Protein AF-A0A9P7F865-F1 (afdb_monomer_lite)

Radius of gyration: 40.64 Å; chains: 1; bounding box: 66×28×158 Å

Structure (mmCIF, N/CA/C/O backbone):
data_AF-A0A9P7F865-F1
#
_entry.id   AF-A0A9P7F865-F1
#
loop_
_atom_site.group_PDB
_atom_site.id
_atom_site.type_symbol
_atom_site.label_atom_id
_atom_site.label_alt_id
_atom_site.label_comp_id
_atom_site.label_asym_id
_atom_site.label_entity_id
_atom_site.label_seq_id
_atom_site.pdbx_PDB_ins_code
_atom_site.Cartn_x
_atom_site.Cartn_y
_atom_site.Cartn_z
_atom_site.occupancy
_atom_site.B_iso_or_equiv
_atom_site.auth_seq_id
_atom_site.auth_comp_id
_atom_site.auth_asym_id
_atom_site.auth_atom_id
_atom_site.pdbx_PDB_model_num
ATOM 1 N N . MET A 1 1 ? -44.111 14.519 -71.022 1.00 46.78 1 MET A N 1
ATOM 2 C CA . MET A 1 1 ? -43.143 14.984 -70.008 1.00 46.78 1 MET A CA 1
ATOM 3 C C . MET A 1 1 ? -43.872 14.959 -68.686 1.00 46.78 1 MET A C 1
ATOM 5 O O . MET A 1 1 ? -44.651 15.864 -68.427 1.00 46.78 1 MET A O 1
ATOM 9 N N . GLU A 1 2 ? -43.717 13.873 -67.934 1.00 45.91 2 GLU A N 1
ATOM 10 C CA . GLU A 1 2 ? -44.518 13.600 -66.740 1.00 45.91 2 GLU A CA 1
ATOM 11 C C . GLU A 1 2 ? -43.577 13.385 -65.553 1.00 45.91 2 GLU A C 1
ATOM 13 O O . GLU A 1 2 ? -42.701 12.521 -65.576 1.00 45.91 2 GLU A O 1
ATOM 18 N N . LEU A 1 3 ? -43.715 14.266 -64.564 1.00 54.38 3 LEU A N 1
ATOM 19 C CA . LEU A 1 3 ? -42.991 14.285 -63.299 1.00 54.38 3 LEU A CA 1
ATOM 20 C C . LEU A 1 3 ? -43.542 13.178 -62.398 1.00 54.38 3 LEU A C 1
ATOM 22 O O . LEU A 1 3 ? -44.633 13.319 -61.854 1.00 54.38 3 LEU A O 1
ATOM 26 N N . HIS A 1 4 ? -42.776 12.107 -62.199 1.00 58.50 4 HIS A N 1
ATOM 27 C CA . HIS A 1 4 ? -43.024 11.159 -61.115 1.00 58.50 4 HIS A CA 1
ATOM 28 C C . HIS A 1 4 ? -41.973 11.336 -60.023 1.00 58.50 4 HIS A C 1
ATOM 30 O O . HIS A 1 4 ? -40.849 10.845 -60.096 1.00 58.50 4 HIS A O 1
ATOM 36 N N . SER A 1 5 ? -42.392 12.066 -58.996 1.00 51.88 5 SER A N 1
ATOM 37 C CA . SER A 1 5 ? -41.801 12.108 -57.668 1.00 51.88 5 SER A CA 1
ATOM 38 C C . SER A 1 5 ? -41.650 10.692 -57.106 1.00 51.88 5 SER A C 1
ATOM 40 O O . SER A 1 5 ? -42.649 10.003 -56.905 1.00 51.88 5 SER A O 1
ATOM 42 N N . GLN A 1 6 ? -40.429 10.277 -56.770 1.00 56.97 6 GLN A N 1
ATOM 43 C CA . GLN A 1 6 ? -40.225 9.208 -55.793 1.00 56.97 6 GLN A CA 1
ATOM 44 C C . GLN A 1 6 ? -39.410 9.738 -54.618 1.00 56.97 6 GLN A C 1
ATOM 46 O O . GLN A 1 6 ? -38.189 9.876 -54.646 1.00 56.97 6 GLN A O 1
ATOM 51 N N . LEU A 1 7 ? -40.190 10.087 -53.597 1.00 46.00 7 LEU A N 1
ATOM 52 C CA . LEU A 1 7 ? -39.816 10.303 -52.212 1.00 46.00 7 LEU A CA 1
ATOM 53 C C . LEU A 1 7 ? -39.089 9.049 -51.695 1.00 46.00 7 LEU A C 1
ATOM 55 O O . LEU A 1 7 ? -39.659 7.957 -51.704 1.00 46.00 7 LEU A O 1
ATOM 59 N N . PHE A 1 8 ? -37.858 9.195 -51.213 1.00 53.25 8 PHE A N 1
ATOM 60 C CA . PHE A 1 8 ? -37.194 8.136 -50.455 1.00 53.25 8 PHE A CA 1
ATOM 61 C C . PHE A 1 8 ? -37.829 8.020 -49.057 1.00 53.25 8 PHE A C 1
ATOM 63 O O . PHE A 1 8 ? -37.998 9.047 -48.391 1.00 53.25 8 PHE A O 1
ATOM 70 N N . PRO A 1 9 ? -38.156 6.811 -48.564 1.00 51.28 9 PRO A N 1
ATOM 71 C CA . PRO A 1 9 ? -38.628 6.640 -47.196 1.00 51.28 9 PRO A CA 1
ATOM 72 C C . PRO A 1 9 ? -37.488 6.916 -46.210 1.00 51.28 9 PRO A C 1
ATOM 74 O O . PRO A 1 9 ? -36.459 6.238 -46.234 1.00 51.28 9 PRO A O 1
ATOM 77 N N . LEU A 1 10 ? -37.678 7.891 -45.317 1.00 47.00 10 LEU A N 1
ATOM 78 C CA . LEU A 1 10 ? -36.827 8.062 -44.141 1.00 47.00 10 LEU A CA 1
ATOM 79 C C . LEU A 1 10 ? -36.983 6.828 -43.248 1.00 47.00 10 LEU A C 1
ATOM 81 O O . LEU A 1 10 ? -38.035 6.615 -42.644 1.00 47.00 10 LEU A O 1
ATOM 85 N N . GLN A 1 11 ? -35.938 6.006 -43.168 1.00 56.34 11 GLN A N 1
ATOM 86 C CA . GLN A 1 11 ? -35.884 4.919 -42.201 1.00 56.34 11 GLN A CA 1
ATOM 87 C C . GLN A 1 11 ? -35.892 5.511 -40.789 1.00 56.34 11 GLN A C 1
ATOM 89 O O . GLN A 1 11 ? -35.031 6.307 -40.412 1.00 56.34 11 GLN A O 1
ATOM 94 N N . GLN A 1 12 ? -36.918 5.143 -40.026 1.00 56.25 12 GLN A N 1
ATOM 95 C CA . GLN A 1 12 ? -37.135 5.587 -38.659 1.00 56.25 12 GLN A CA 1
ATOM 96 C C . GLN A 1 12 ? -36.029 5.034 -37.754 1.00 56.25 12 GLN A C 1
ATOM 98 O O . GLN A 1 12 ? -35.863 3.822 -37.615 1.00 56.25 12 GLN A O 1
ATOM 103 N N . LEU A 1 13 ? -35.284 5.940 -37.121 1.00 49.78 13 LEU A N 1
ATOM 104 C CA . LEU A 1 13 ? -34.291 5.611 -36.108 1.00 49.78 13 LEU A CA 1
ATOM 105 C C . LEU A 1 13 ? -35.011 4.987 -34.900 1.00 49.78 13 LEU A C 1
ATOM 107 O O . LEU A 1 13 ? -35.771 5.657 -34.198 1.00 49.78 13 LEU A O 1
ATOM 111 N N . VAL A 1 14 ? -34.791 3.695 -34.664 1.00 52.38 14 VAL A N 1
ATOM 112 C CA . VAL A 1 14 ? -35.290 2.992 -33.478 1.00 52.38 14 VAL A CA 1
ATOM 113 C C .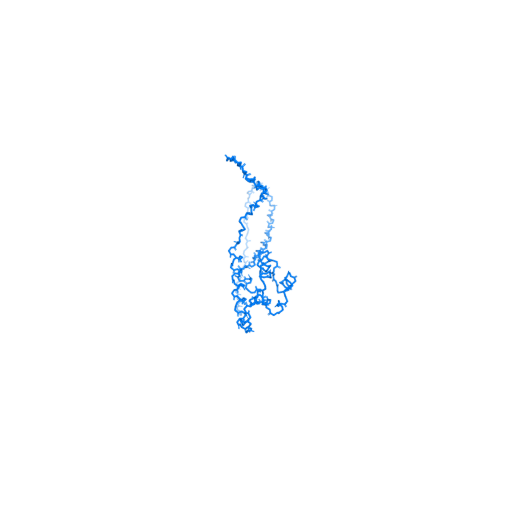 VAL A 1 14 ? -34.693 3.654 -32.233 1.00 52.38 14 VAL A C 1
ATOM 115 O O . VAL A 1 14 ? -33.484 3.630 -32.010 1.00 52.38 14 VAL A O 1
ATOM 118 N N . SER A 1 15 ? -35.555 4.261 -31.417 1.00 61.44 15 SER A N 1
ATOM 119 C CA . SER A 1 15 ? -35.184 4.862 -30.137 1.00 61.44 15 SER A CA 1
ATOM 120 C C . SER A 1 15 ? -34.820 3.761 -29.140 1.00 61.44 15 SER A C 1
ATOM 122 O O . SER A 1 15 ? -35.683 3.063 -28.605 1.00 61.44 15 SER A O 1
ATOM 124 N N . THR A 1 16 ? -33.526 3.572 -28.885 1.00 65.44 16 THR A N 1
ATOM 125 C CA . THR A 1 16 ? -33.073 2.668 -27.827 1.00 65.44 16 THR A CA 1
ATOM 126 C C . THR A 1 16 ? -33.304 3.322 -26.469 1.00 65.44 16 THR A C 1
ATOM 128 O O . THR A 1 16 ? -32.726 4.362 -26.157 1.00 65.44 16 THR A O 1
ATOM 131 N N . ARG A 1 17 ? -34.134 2.690 -25.639 1.00 58.09 17 ARG A N 1
ATOM 132 C CA . ARG A 1 17 ? -34.396 3.070 -24.246 1.00 58.09 17 ARG A CA 1
ATOM 133 C C . ARG A 1 17 ? -33.093 3.068 -23.435 1.00 58.09 17 ARG A C 1
ATOM 135 O O . ARG A 1 17 ? -32.576 2.011 -23.076 1.00 58.09 17 ARG A O 1
ATOM 142 N N . THR A 1 18 ? -32.572 4.252 -23.123 1.00 59.59 18 THR A N 1
ATOM 143 C CA . THR A 1 18 ? -31.399 4.429 -22.258 1.00 59.59 18 THR A CA 1
ATOM 144 C C . THR A 1 18 ? -31.708 3.908 -20.854 1.00 59.59 18 THR A C 1
ATOM 146 O O . THR A 1 18 ? -32.665 4.346 -20.212 1.00 59.59 18 THR A O 1
ATOM 149 N N . LYS A 1 19 ? -30.903 2.959 -20.363 1.00 70.62 19 LYS A N 1
ATOM 150 C CA . LYS A 1 19 ? -31.013 2.450 -18.989 1.00 70.62 19 LYS A CA 1
ATOM 151 C C . LYS A 1 19 ? -30.757 3.596 -17.994 1.00 70.62 19 LYS A C 1
ATOM 153 O O . LYS A 1 19 ? -29.834 4.384 -18.224 1.00 70.62 19 LYS A O 1
ATOM 158 N N . PRO A 1 20 ? -31.522 3.705 -16.893 1.00 57.34 20 PRO A N 1
ATOM 159 C CA . PRO A 1 20 ? -31.277 4.718 -15.875 1.00 57.34 20 PRO A CA 1
ATOM 160 C C . PRO A 1 20 ? -29.850 4.604 -15.334 1.00 57.34 20 PRO A C 1
ATOM 162 O O . PRO A 1 20 ? -29.433 3.546 -14.864 1.00 57.34 20 PRO A O 1
ATOM 165 N N . LYS A 1 21 ? -29.094 5.703 -15.409 1.00 65.44 21 LYS A N 1
ATOM 166 C CA . LYS A 1 21 ? -27.772 5.810 -14.787 1.00 65.44 21 LYS A CA 1
ATOM 167 C C . LYS A 1 21 ? -27.971 5.809 -13.271 1.00 65.44 21 LYS A C 1
ATOM 169 O O . LYS A 1 21 ? -28.612 6.716 -12.737 1.00 65.44 21 LYS A O 1
ATOM 174 N N . TYR A 1 22 ? -27.445 4.795 -12.585 1.00 61.09 22 TYR A N 1
ATOM 175 C CA . TYR A 1 22 ? -2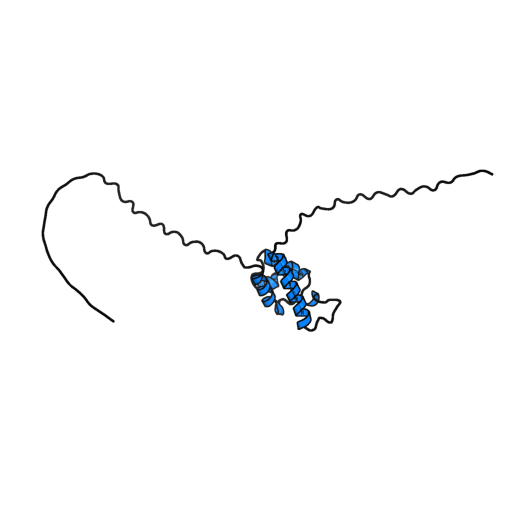7.431 4.756 -11.124 1.00 61.09 22 TYR A CA 1
ATOM 176 C C . TYR A 1 22 ? -26.737 6.014 -10.592 1.00 61.09 22 TYR A C 1
ATOM 178 O O . TYR A 1 22 ? -25.575 6.276 -10.903 1.00 61.09 22 TYR A O 1
ATOM 186 N N . LYS A 1 23 ? -27.455 6.805 -9.788 1.00 60.31 23 LYS A N 1
ATOM 187 C CA . LYS A 1 23 ? -26.871 7.928 -9.051 1.00 60.31 23 LYS A CA 1
ATOM 188 C C . LYS A 1 23 ? -26.106 7.357 -7.860 1.00 60.31 23 LYS A C 1
ATOM 190 O O . LYS A 1 23 ? -26.674 7.135 -6.794 1.00 60.31 23 LYS A O 1
ATOM 195 N N . VAL A 1 24 ? -24.825 7.069 -8.069 1.00 57.53 24 VAL A N 1
ATOM 196 C CA . VAL A 1 24 ? -23.903 6.680 -6.998 1.00 57.53 24 VAL A CA 1
ATOM 197 C C . VAL A 1 24 ? -23.759 7.882 -6.064 1.00 57.53 24 VAL A C 1
ATOM 199 O O . VAL A 1 24 ? -23.427 8.980 -6.514 1.00 57.53 24 VAL A O 1
ATOM 202 N N . LYS A 1 25 ? -24.061 7.707 -4.769 1.00 52.16 25 LYS A N 1
ATOM 203 C CA . LYS A 1 25 ? -23.754 8.730 -3.756 1.00 52.16 25 LYS A CA 1
ATOM 204 C C . LYS A 1 25 ? -22.262 9.072 -3.862 1.00 52.16 25 LYS A C 1
ATOM 206 O O . LYS A 1 25 ? -21.474 8.135 -3.981 1.00 52.16 25 LYS A O 1
ATOM 211 N N . PRO A 1 26 ? -21.858 10.355 -3.797 1.00 55.53 26 PRO A N 1
ATOM 212 C CA . PRO A 1 26 ? -20.450 10.722 -3.838 1.00 55.53 26 PRO A CA 1
ATOM 213 C C . PRO A 1 26 ? -19.705 9.939 -2.764 1.00 55.53 26 PRO A C 1
ATOM 215 O O . PRO A 1 26 ? -19.996 10.074 -1.574 1.00 55.53 26 PRO A O 1
ATOM 218 N N . TYR A 1 27 ? -18.794 9.076 -3.196 1.00 53.75 27 TYR A N 1
ATOM 219 C CA . TYR A 1 27 ? -17.922 8.345 -2.299 1.00 53.75 27 TYR A CA 1
ATOM 220 C C . TYR A 1 27 ? -17.104 9.372 -1.508 1.00 53.75 27 TYR A C 1
ATOM 222 O O . TYR A 1 27 ? -16.294 10.106 -2.074 1.00 53.75 27 TYR A O 1
ATOM 230 N N . LYS A 1 28 ? -17.376 9.492 -0.205 1.00 58.97 28 LYS A N 1
ATOM 231 C CA . LYS A 1 28 ? -16.627 10.373 0.694 1.00 58.97 28 LYS A CA 1
ATOM 232 C C . LYS A 1 28 ? -15.345 9.649 1.084 1.00 58.97 28 LYS A C 1
ATOM 234 O O . LYS A 1 28 ? -15.304 8.940 2.084 1.00 58.97 28 LYS A O 1
ATOM 239 N N . MET A 1 29 ? -14.318 9.792 0.253 1.00 65.94 29 MET A N 1
ATOM 240 C CA . MET A 1 29 ? -12.966 9.395 0.626 1.00 65.94 29 MET A CA 1
ATOM 241 C C . MET A 1 29 ? -12.535 10.285 1.795 1.00 65.94 29 MET A C 1
ATOM 243 O O . MET A 1 29 ? -12.573 11.507 1.677 1.00 65.94 29 MET A O 1
ATOM 247 N N . THR A 1 30 ? -12.236 9.691 2.950 1.00 78.81 30 THR A N 1
ATOM 248 C CA . THR A 1 30 ? -11.774 10.454 4.114 1.00 78.81 30 THR A CA 1
ATOM 249 C C . THR A 1 30 ? -10.379 11.011 3.841 1.00 78.81 30 THR A C 1
ATOM 251 O O . THR A 1 30 ? -9.590 10.373 3.142 1.00 78.81 30 THR A O 1
ATOM 254 N N . ASP A 1 31 ? -10.043 12.162 4.425 1.00 83.50 31 ASP A N 1
ATOM 255 C CA . ASP A 1 31 ? -8.740 12.817 4.217 1.00 83.50 31 ASP A CA 1
ATOM 256 C C . ASP A 1 31 ? -7.562 11.876 4.519 1.00 83.50 31 ASP A C 1
ATOM 258 O O . ASP A 1 31 ? -6.557 11.868 3.810 1.00 83.50 31 ASP A O 1
ATOM 262 N N . SER A 1 32 ? -7.726 10.995 5.510 1.00 84.38 32 SER A N 1
ATOM 263 C CA . SER A 1 32 ? -6.763 9.947 5.858 1.00 84.38 32 SER A CA 1
ATOM 264 C C . SER A 1 32 ? -6.552 8.905 4.751 1.00 84.38 32 SER A C 1
ATOM 266 O O . SER A 1 32 ? -5.418 8.491 4.517 1.00 84.38 32 SER A O 1
ATOM 268 N N . LYS A 1 33 ? -7.611 8.509 4.027 1.00 87.06 33 LYS A N 1
ATOM 269 C CA . LYS A 1 33 ? -7.513 7.590 2.881 1.00 87.06 33 LYS A CA 1
ATOM 270 C C . LYS A 1 33 ? -6.822 8.261 1.702 1.00 87.06 33 LYS A C 1
ATOM 272 O O . LYS A 1 33 ? -5.973 7.633 1.081 1.00 87.06 33 LYS A O 1
ATOM 277 N N . CYS A 1 34 ? -7.157 9.522 1.422 1.00 89.81 34 CYS A N 1
ATOM 278 C CA . CYS A 1 34 ? -6.493 10.306 0.379 1.00 89.81 34 CYS A CA 1
ATOM 279 C C . CYS A 1 34 ? -4.996 10.461 0.675 1.00 89.81 34 CYS A C 1
ATOM 281 O O . CYS A 1 34 ? -4.170 10.202 -0.196 1.00 89.81 34 CYS A O 1
ATOM 283 N N . LYS A 1 35 ? -4.645 10.814 1.919 1.00 92.12 35 LYS A N 1
ATOM 284 C CA . LYS A 1 35 ? -3.251 10.935 2.361 1.00 92.12 35 LYS A CA 1
ATOM 285 C C . LYS A 1 35 ? -2.500 9.613 2.211 1.00 92.12 35 LYS A C 1
ATOM 287 O O . LYS A 1 35 ? -1.445 9.589 1.590 1.00 92.12 35 LYS A O 1
ATOM 292 N N . LEU A 1 36 ? -3.068 8.511 2.710 1.00 93.81 36 LEU A N 1
ATOM 293 C CA . LEU A 1 36 ? -2.462 7.185 2.577 1.00 93.81 36 LEU A CA 1
ATOM 294 C C . LEU A 1 36 ? -2.254 6.804 1.107 1.00 93.81 36 LEU A C 1
ATOM 296 O O . LEU A 1 36 ? -1.187 6.328 0.737 1.00 93.81 36 LEU A O 1
ATOM 300 N N . GLN A 1 37 ? -3.254 7.041 0.258 1.00 94.50 37 GLN A N 1
ATOM 301 C CA . GLN A 1 37 ? -3.159 6.752 -1.168 1.00 94.50 37 GLN A CA 1
ATOM 302 C C . GLN A 1 37 ? -2.019 7.538 -1.831 1.00 94.50 37 GLN A C 1
ATOM 304 O O . GLN A 1 37 ? -1.239 6.958 -2.581 1.00 94.50 37 GLN A O 1
ATOM 309 N N . GLN A 1 38 ? -1.899 8.836 -1.540 1.00 94.38 38 GLN A N 1
ATOM 310 C CA . GLN A 1 38 ? -0.834 9.681 -2.082 1.00 94.38 38 GLN A CA 1
ATOM 311 C C . GLN A 1 38 ? 0.553 9.242 -1.611 1.00 94.38 38 GLN A C 1
ATOM 313 O O . GLN A 1 38 ? 1.466 9.155 -2.428 1.00 94.38 38 GLN A O 1
ATOM 318 N N . GLU A 1 39 ? 0.717 8.934 -0.324 1.00 95.62 39 GLU A N 1
ATOM 319 C CA . GLU A 1 39 ? 2.000 8.470 0.213 1.00 95.62 39 GLU A CA 1
ATOM 320 C C . GLU A 1 39 ? 2.405 7.108 -0.369 1.00 95.62 39 GLU A C 1
ATOM 322 O O . GLU A 1 39 ? 3.570 6.911 -0.706 1.00 95.62 39 GLU A O 1
ATOM 327 N N . LEU A 1 40 ? 1.451 6.198 -0.599 1.00 95.19 40 LEU A N 1
ATOM 328 C CA . LEU A 1 40 ? 1.723 4.927 -1.281 1.00 95.19 40 LEU A CA 1
ATOM 329 C C . LEU A 1 40 ? 2.120 5.116 -2.751 1.00 95.19 40 LEU A C 1
ATOM 331 O O . LEU A 1 40 ? 3.005 4.408 -3.226 1.00 95.19 40 LEU A O 1
ATOM 335 N N . ILE A 1 41 ? 1.499 6.063 -3.466 1.00 94.81 41 ILE A N 1
ATOM 336 C CA . ILE A 1 41 ? 1.883 6.402 -4.847 1.00 94.81 41 ILE A CA 1
ATOM 337 C C . ILE A 1 41 ? 3.309 6.955 -4.871 1.00 94.81 41 ILE A C 1
ATOM 339 O O . ILE A 1 41 ? 4.150 6.410 -5.575 1.00 94.81 41 ILE A O 1
ATOM 343 N N . LYS A 1 42 ? 3.617 7.959 -4.040 1.00 94.88 42 LYS A N 1
ATOM 344 C CA . LYS A 1 42 ? 4.969 8.537 -3.953 1.00 94.88 42 LYS A CA 1
ATOM 345 C C . LYS A 1 42 ? 6.021 7.493 -3.597 1.00 94.88 42 LYS A C 1
ATOM 347 O O . LYS A 1 42 ? 7.099 7.478 -4.185 1.00 94.88 42 LYS A O 1
ATOM 352 N N . TRP A 1 43 ? 5.713 6.621 -2.637 1.00 95.50 43 TRP A N 1
ATOM 353 C CA . TRP A 1 43 ? 6.608 5.539 -2.239 1.00 95.50 43 TRP A CA 1
ATOM 354 C C . TRP A 1 43 ? 6.874 4.584 -3.404 1.00 95.50 43 TRP A C 1
ATOM 356 O O . TRP A 1 43 ? 8.024 4.257 -3.683 1.00 95.50 43 TRP A O 1
ATOM 366 N N . ARG A 1 44 ? 5.824 4.180 -4.126 1.00 93.94 44 ARG A N 1
ATOM 367 C CA . ARG A 1 44 ? 5.931 3.302 -5.296 1.00 93.94 44 ARG A CA 1
ATOM 368 C C . ARG A 1 44 ? 6.755 3.945 -6.413 1.00 93.94 44 ARG A C 1
ATOM 370 O O . ARG A 1 44 ? 7.617 3.283 -6.980 1.00 93.94 44 ARG A O 1
ATOM 377 N N . ASP A 1 45 ? 6.516 5.223 -6.682 1.00 92.06 45 ASP A N 1
ATOM 378 C CA . ASP A 1 45 ? 7.216 5.982 -7.719 1.00 92.06 45 ASP A CA 1
ATOM 379 C C . ASP A 1 45 ? 8.676 6.273 -7.319 1.00 92.06 45 ASP A C 1
ATOM 381 O O . ASP A 1 45 ? 9.541 6.405 -8.171 1.00 92.06 45 ASP A O 1
ATOM 385 N N . SER A 1 46 ? 8.997 6.303 -6.024 1.00 91.94 46 SER A N 1
ATOM 386 C CA . SER A 1 46 ? 10.394 6.348 -5.569 1.00 91.94 46 SER A CA 1
ATOM 387 C C . SER A 1 46 ? 11.081 4.989 -5.733 1.00 91.94 46 SER A C 1
ATOM 389 O O . SER A 1 46 ? 12.250 4.919 -6.104 1.00 91.94 46 SER A O 1
ATOM 391 N N . LYS A 1 47 ? 10.354 3.890 -5.488 1.00 92.12 47 LYS A N 1
ATOM 392 C CA . LYS A 1 47 ? 10.902 2.531 -5.582 1.00 92.12 47 LYS A CA 1
ATOM 393 C C . LYS A 1 47 ? 11.190 2.069 -6.997 1.00 92.12 47 LYS A C 1
ATOM 395 O O . LYS A 1 47 ? 12.082 1.249 -7.165 1.00 92.12 47 LYS A O 1
ATOM 400 N N . ILE A 1 48 ? 10.485 2.586 -7.999 1.00 90.94 48 ILE A N 1
ATOM 401 C CA . ILE A 1 48 ? 10.813 2.246 -9.383 1.00 90.94 48 ILE A CA 1
ATOM 402 C C . ILE A 1 48 ? 12.179 2.806 -9.803 1.00 90.94 48 ILE A C 1
ATOM 404 O O . ILE A 1 48 ? 12.934 2.108 -10.466 1.00 90.94 48 ILE A O 1
ATOM 408 N N . ILE A 1 49 ? 12.521 4.008 -9.329 1.00 89.69 49 ILE A N 1
ATOM 409 C CA . ILE A 1 49 ? 13.822 4.646 -9.569 1.00 89.69 49 ILE A CA 1
ATOM 410 C C . ILE A 1 49 ? 14.921 3.916 -8.784 1.00 89.69 49 ILE A C 1
ATOM 412 O O . ILE A 1 49 ? 15.991 3.643 -9.310 1.00 89.69 49 ILE A O 1
ATOM 416 N N . GLU A 1 50 ? 14.661 3.575 -7.518 1.00 89.38 50 GLU A N 1
ATOM 417 C CA . GLU A 1 50 ? 15.646 2.896 -6.659 1.00 89.38 50 GLU A CA 1
ATOM 418 C C . GLU A 1 50 ? 16.024 1.493 -7.160 1.00 89.38 50 GLU A C 1
ATOM 420 O O . GLU A 1 50 ? 17.149 1.048 -6.949 1.00 89.38 50 GLU A O 1
ATOM 425 N N . GLU A 1 51 ? 15.092 0.790 -7.804 1.00 87.12 51 GLU A N 1
ATOM 426 C CA . GLU A 1 51 ? 15.304 -0.567 -8.320 1.00 87.12 51 GLU A CA 1
ATOM 427 C C . GLU A 1 51 ? 15.741 -0.581 -9.799 1.00 87.12 51 GLU A C 1
ATOM 429 O O . GLU A 1 51 ? 15.812 -1.664 -10.377 1.00 87.12 51 GLU A O 1
ATOM 434 N N . ASP A 1 52 ? 16.032 0.584 -10.401 1.00 86.00 52 ASP A N 1
ATOM 435 C CA . ASP A 1 52 ? 16.427 0.737 -11.818 1.00 86.00 52 ASP A CA 1
ATOM 436 C C . ASP A 1 52 ? 15.390 0.135 -12.793 1.00 86.00 52 ASP A C 1
ATOM 438 O O . ASP A 1 52 ? 15.702 -0.505 -13.796 1.00 86.00 52 ASP A O 1
ATOM 442 N N . LEU A 1 53 ? 14.109 0.280 -12.437 1.00 83.81 53 LEU A N 1
ATOM 443 C CA . LEU A 1 53 ? 12.953 -0.225 -13.185 1.00 83.81 53 LEU A CA 1
ATOM 444 C C . LEU A 1 53 ? 12.218 0.894 -13.943 1.00 83.81 53 LEU A C 1
ATOM 446 O O . LEU A 1 53 ? 11.146 0.665 -14.503 1.00 83.81 53 LEU A O 1
ATOM 450 N N . ASP A 1 54 ? 12.752 2.113 -13.933 1.00 82.50 54 ASP A N 1
ATOM 451 C CA . ASP A 1 54 ? 12.162 3.297 -14.562 1.00 82.50 54 ASP A CA 1
ATOM 452 C C . ASP A 1 54 ? 12.277 3.288 -16.094 1.00 82.50 54 ASP A C 1
ATOM 454 O O . ASP A 1 54 ? 11.536 4.004 -16.760 1.00 82.50 54 ASP A O 1
ATOM 458 N N . ALA A 1 55 ? 13.134 2.431 -16.656 1.00 78.25 55 ALA A N 1
ATOM 459 C CA . ALA A 1 55 ? 13.267 2.235 -18.099 1.00 78.25 55 ALA A CA 1
ATOM 460 C C . ALA A 1 55 ? 12.061 1.525 -18.757 1.00 78.25 55 ALA A C 1
ATOM 462 O O . ALA A 1 55 ? 11.934 1.547 -19.983 1.00 78.25 55 ALA A O 1
ATOM 463 N N . ASP A 1 56 ? 11.188 0.872 -17.978 1.00 77.06 56 ASP A N 1
ATOM 464 C CA . ASP A 1 56 ? 9.983 0.207 -18.490 1.00 77.06 56 ASP A CA 1
ATOM 465 C C . ASP A 1 56 ? 8.766 1.145 -18.441 1.00 77.06 56 ASP A C 1
ATOM 467 O O . ASP A 1 56 ? 7.973 1.140 -17.494 1.00 77.06 56 ASP A O 1
ATOM 471 N N . ASP A 1 57 ? 8.589 1.922 -19.512 1.00 78.06 57 ASP A N 1
ATOM 472 C CA . ASP A 1 57 ? 7.443 2.824 -19.698 1.00 78.06 57 ASP A CA 1
ATOM 473 C C . ASP A 1 57 ? 6.087 2.091 -19.776 1.00 78.06 57 ASP A C 1
ATOM 475 O O . ASP A 1 57 ? 5.032 2.709 -19.599 1.00 78.06 57 ASP A O 1
ATOM 479 N N . PHE A 1 58 ? 6.078 0.785 -20.076 1.00 77.38 58 PHE A N 1
ATOM 480 C CA . PHE A 1 58 ? 4.845 0.044 -20.344 1.00 77.38 58 PHE A CA 1
ATOM 481 C C . PHE A 1 58 ? 4.208 -0.499 -19.064 1.00 77.38 58 PHE A C 1
ATOM 483 O O . PHE A 1 58 ? 3.002 -0.340 -18.853 1.00 77.38 58 PHE A O 1
ATOM 490 N N . PHE A 1 59 ? 4.999 -1.140 -18.201 1.00 78.06 59 PHE A N 1
ATOM 491 C CA . PHE A 1 59 ? 4.503 -1.652 -16.920 1.00 78.06 59 PHE A CA 1
ATOM 492 C C . PHE A 1 59 ? 4.703 -0.650 -15.782 1.00 78.06 59 PHE A C 1
ATOM 494 O O . PHE A 1 59 ? 3.821 -0.512 -14.920 1.00 78.06 59 PHE A O 1
ATOM 501 N N . GLY A 1 60 ? 5.825 0.072 -15.797 1.00 85.56 60 GLY A N 1
ATOM 502 C CA . GLY A 1 60 ? 6.118 1.169 -14.890 1.00 85.56 60 GLY A CA 1
ATOM 503 C C . GLY A 1 60 ? 5.835 0.838 -13.416 1.00 85.56 60 GLY A C 1
ATOM 504 O O . GLY A 1 60 ? 6.075 -0.284 -12.952 1.00 85.56 60 GLY A O 1
ATOM 505 N N . PRO A 1 61 ? 5.270 1.785 -12.636 1.00 85.50 61 PRO A N 1
ATOM 506 C CA . PRO A 1 61 ? 5.044 1.618 -11.195 1.00 85.50 61 PRO A CA 1
ATOM 507 C C . PRO A 1 61 ? 4.191 0.397 -10.819 1.00 85.50 61 PRO A C 1
ATOM 509 O O . PRO A 1 61 ? 4.241 -0.082 -9.680 1.00 85.50 61 PRO A O 1
ATOM 512 N N . GLN A 1 62 ? 3.407 -0.140 -11.763 1.00 88.75 62 GLN A N 1
ATOM 513 C CA . GLN A 1 62 ? 2.583 -1.322 -11.521 1.00 88.75 62 GLN A CA 1
ATOM 514 C C . GLN A 1 62 ? 3.410 -2.590 -11.281 1.00 88.75 62 GLN A C 1
ATOM 516 O O . GLN A 1 62 ? 2.881 -3.514 -10.660 1.00 88.75 62 GLN A O 1
ATOM 521 N N . MET A 1 63 ? 4.684 -2.615 -11.700 1.00 86.62 63 MET A N 1
ATOM 522 C CA . MET A 1 63 ? 5.613 -3.711 -11.407 1.00 86.62 63 MET A CA 1
ATOM 523 C C . MET A 1 63 ? 5.863 -3.869 -9.908 1.00 86.62 63 MET A C 1
ATOM 525 O O . MET A 1 63 ? 5.868 -4.986 -9.404 1.00 86.62 63 MET A O 1
ATOM 529 N N . ILE A 1 64 ? 6.013 -2.762 -9.176 1.00 90.62 64 ILE A N 1
ATOM 530 C CA . ILE A 1 64 ? 6.210 -2.793 -7.722 1.00 90.62 64 ILE A CA 1
ATOM 531 C C . ILE A 1 64 ? 4.874 -3.041 -7.016 1.00 90.62 64 ILE A C 1
ATOM 533 O O . ILE A 1 64 ? 4.729 -3.958 -6.202 1.00 90.62 64 ILE A O 1
ATOM 537 N N . MET A 1 65 ? 3.869 -2.215 -7.318 1.00 92.56 65 MET A N 1
ATOM 538 C CA . MET A 1 65 ? 2.557 -2.287 -6.680 1.00 92.56 65 MET A CA 1
ATOM 539 C C . MET A 1 65 ? 1.458 -1.836 -7.643 1.00 92.56 65 MET A C 1
ATOM 541 O O . MET A 1 65 ? 1.278 -0.646 -7.918 1.00 92.56 65 MET A O 1
ATOM 545 N N . SER A 1 66 ? 0.663 -2.797 -8.116 1.00 92.62 66 SER A N 1
ATOM 546 C CA . SER A 1 66 ? -0.495 -2.501 -8.960 1.00 92.62 66 SER A CA 1
ATOM 547 C C . SER A 1 66 ? -1.528 -1.632 -8.235 1.00 92.62 66 SER A C 1
ATOM 549 O O . SER A 1 66 ? -1.705 -1.709 -7.015 1.00 92.62 66 SER A O 1
ATOM 551 N N . ASN A 1 67 ? -2.294 -0.857 -9.005 1.00 92.00 67 ASN A N 1
ATOM 552 C CA . ASN A 1 67 ? -3.363 -0.009 -8.466 1.00 92.00 67 ASN A CA 1
ATOM 553 C C . ASN A 1 67 ? -4.416 -0.816 -7.684 1.00 92.00 67 ASN A C 1
ATOM 555 O O . ASN A 1 67 ? -4.994 -0.314 -6.724 1.00 92.00 67 ASN A O 1
ATOM 559 N N . LYS A 1 68 ? -4.644 -2.082 -8.063 1.00 92.12 68 LYS A N 1
ATOM 560 C CA . LYS A 1 68 ? -5.558 -2.986 -7.352 1.00 92.12 68 LYS A CA 1
ATOM 561 C C . LYS A 1 68 ? -5.072 -3.269 -5.929 1.00 92.12 68 LYS A C 1
ATOM 563 O O . LYS A 1 68 ? -5.862 -3.178 -4.993 1.00 92.12 68 LYS A O 1
ATOM 568 N N . ILE A 1 69 ? -3.787 -3.593 -5.769 1.00 94.06 69 ILE A N 1
ATOM 569 C CA . ILE A 1 69 ? -3.189 -3.843 -4.451 1.00 94.06 69 ILE A CA 1
ATOM 570 C C . ILE A 1 69 ? -3.166 -2.557 -3.630 1.00 94.06 69 ILE A C 1
ATOM 572 O O . ILE A 1 69 ? -3.583 -2.576 -2.476 1.00 94.06 69 ILE A O 1
ATOM 576 N N . LEU A 1 70 ? -2.774 -1.436 -4.238 1.00 94.56 70 LEU A N 1
ATOM 577 C CA . LEU A 1 70 ? -2.751 -0.131 -3.579 1.00 94.56 70 LEU A CA 1
ATOM 578 C C . LEU A 1 70 ? -4.128 0.237 -3.008 1.00 94.56 70 LEU A C 1
ATOM 580 O O . LEU A 1 70 ? -4.247 0.535 -1.821 1.00 94.56 70 LEU A O 1
ATOM 584 N N . ASN A 1 71 ? -5.183 0.141 -3.821 1.00 92.56 71 ASN A N 1
ATOM 585 C CA . ASN A 1 71 ? -6.548 0.418 -3.370 1.00 92.56 71 ASN A CA 1
ATOM 586 C C . ASN A 1 71 ? -6.995 -0.560 -2.274 1.00 92.56 71 ASN A C 1
ATOM 588 O O . ASN A 1 71 ? -7.581 -0.135 -1.282 1.00 92.56 71 ASN A O 1
ATOM 592 N N . SER A 1 72 ? -6.653 -1.848 -2.399 1.00 93.62 72 SER A N 1
ATOM 593 C CA . SER A 1 72 ? -6.947 -2.842 -1.362 1.00 93.62 72 SER A CA 1
ATOM 594 C C . SER A 1 72 ? -6.268 -2.506 -0.033 1.00 93.62 72 SER A C 1
ATOM 596 O O . SER A 1 72 ? -6.886 -2.664 1.015 1.00 93.62 72 SER A O 1
ATOM 598 N N . ILE A 1 73 ? -5.020 -2.031 -0.053 1.00 93.69 73 ILE A N 1
ATOM 599 C CA . ILE A 1 73 ? -4.301 -1.603 1.152 1.00 93.69 73 ILE A CA 1
ATOM 600 C C . ILE A 1 73 ? -4.997 -0.395 1.780 1.00 93.69 73 ILE A C 1
ATOM 602 O O . ILE A 1 73 ? -5.246 -0.404 2.983 1.00 93.69 73 ILE A O 1
ATOM 606 N N . VAL A 1 74 ? -5.359 0.612 0.979 1.00 92.50 74 VAL A N 1
ATOM 607 C CA . VAL A 1 74 ? -6.070 1.811 1.455 1.00 92.50 74 VAL A CA 1
ATOM 608 C C . VAL A 1 74 ? -7.410 1.447 2.101 1.00 92.50 74 VAL A C 1
ATOM 610 O O . VAL A 1 74 ? -7.755 1.980 3.158 1.00 92.50 74 VAL A O 1
ATOM 613 N N . ASP A 1 75 ? -8.161 0.525 1.499 1.00 90.88 75 ASP A N 1
ATOM 614 C CA . ASP A 1 75 ? -9.442 0.068 2.036 1.00 90.88 75 ASP A CA 1
ATOM 615 C C . ASP A 1 75 ? -9.271 -0.745 3.323 1.00 90.88 75 ASP A C 1
ATOM 617 O O . ASP A 1 75 ? -9.932 -0.465 4.322 1.00 90.88 75 ASP A O 1
ATOM 621 N N . LEU A 1 76 ? -8.349 -1.707 3.350 1.00 91.88 76 LEU A N 1
ATOM 622 C CA . LEU A 1 76 ? -8.088 -2.525 4.536 1.00 91.88 76 LEU A CA 1
ATOM 623 C C . LEU A 1 76 ? -7.533 -1.697 5.705 1.00 91.88 76 LEU A C 1
ATOM 625 O O . LEU A 1 76 ? -7.917 -1.924 6.855 1.00 91.88 76 LEU A O 1
ATOM 629 N N . ALA A 1 77 ? -6.663 -0.726 5.425 1.00 90.81 77 ALA A N 1
ATOM 630 C CA . ALA A 1 77 ? -6.119 0.189 6.421 1.00 90.81 77 ALA A CA 1
ATOM 631 C C . ALA A 1 77 ? -7.210 1.095 7.008 1.00 90.81 77 ALA A C 1
ATOM 633 O O . ALA A 1 77 ? -7.259 1.284 8.220 1.00 90.81 77 ALA A O 1
ATOM 634 N N . HIS A 1 78 ? -8.146 1.574 6.180 1.00 88.44 78 HIS A N 1
ATOM 635 C CA . HIS A 1 78 ? -9.294 2.354 6.647 1.00 88.44 78 HIS A CA 1
ATOM 636 C C . HIS A 1 78 ? -10.175 1.594 7.648 1.00 88.44 78 HIS A C 1
ATOM 638 O O . HIS A 1 78 ? -10.714 2.196 8.570 1.00 88.44 78 HIS A O 1
ATOM 644 N N . TYR A 1 79 ? -10.296 0.273 7.495 1.00 88.06 79 TYR A N 1
ATOM 645 C CA . TYR A 1 79 ? -11.018 -0.590 8.436 1.00 88.06 79 TYR A CA 1
ATOM 646 C C . TYR A 1 79 ? -10.127 -1.183 9.535 1.00 88.06 79 TYR A C 1
ATOM 648 O O . TYR A 1 79 ? -10.572 -2.079 10.255 1.00 88.06 79 TYR A O 1
ATOM 656 N N . HIS A 1 80 ? -8.877 -0.721 9.657 1.00 86.75 80 HIS A N 1
ATOM 657 C CA . HIS A 1 80 ? -7.907 -1.188 10.651 1.00 86.75 80 HIS A CA 1
ATOM 658 C C . HIS A 1 80 ? -7.687 -2.713 10.594 1.00 86.75 80 HIS A C 1
ATOM 660 O O . HIS A 1 80 ? -7.426 -3.367 11.602 1.00 86.75 80 HIS A O 1
ATOM 666 N N . LYS A 1 81 ? -7.811 -3.300 9.396 1.00 87.50 81 LYS A N 1
ATOM 667 C CA . LYS A 1 81 ? -7.604 -4.737 9.147 1.00 87.50 81 LYS A CA 1
ATOM 668 C C . LYS A 1 81 ? -6.136 -5.097 8.935 1.00 87.50 81 LYS A C 1
ATOM 670 O O . LYS A 1 81 ? -5.790 -6.272 9.004 1.00 87.50 81 LYS A O 1
ATOM 675 N N . ILE A 1 82 ? -5.286 -4.098 8.699 1.00 87.31 82 ILE A N 1
ATOM 676 C CA . ILE A 1 82 ? -3.834 -4.250 8.602 1.00 87.31 82 ILE A CA 1
ATOM 677 C C . ILE A 1 82 ? -3.217 -3.693 9.886 1.00 87.31 82 ILE A C 1
ATOM 679 O O . ILE A 1 82 ? -3.063 -2.486 10.033 1.00 87.31 82 ILE A O 1
ATOM 683 N N . LEU A 1 83 ? -2.902 -4.587 10.822 1.00 85.44 83 LEU A N 1
ATOM 684 C CA . LEU A 1 83 ? -2.262 -4.259 12.108 1.00 85.44 83 LEU A CA 1
ATOM 685 C C . LEU A 1 83 ? -0.811 -4.746 12.176 1.00 85.44 83 LEU A C 1
ATOM 687 O O . LEU A 1 83 ? -0.046 -4.345 13.046 1.00 85.44 83 LEU A O 1
ATOM 691 N N . SER A 1 84 ? -0.441 -5.651 11.275 1.00 88.06 84 SER A N 1
ATOM 692 C CA . SER A 1 84 ? 0.867 -6.292 11.231 1.00 88.06 84 SER A CA 1
ATOM 693 C C . SER A 1 84 ? 1.270 -6.621 9.801 1.00 88.06 84 SER A C 1
ATOM 695 O O . SER A 1 84 ? 0.432 -6.768 8.904 1.00 88.06 84 SER A O 1
ATOM 697 N N . THR A 1 85 ? 2.566 -6.825 9.597 1.00 88.62 85 THR A N 1
ATOM 698 C CA . THR A 1 85 ? 3.122 -7.270 8.316 1.00 88.62 85 THR A CA 1
ATOM 699 C C . THR A 1 85 ? 2.541 -8.618 7.863 1.00 88.62 85 THR A C 1
ATOM 701 O O . THR A 1 85 ? 2.351 -8.835 6.667 1.00 88.62 85 THR A O 1
ATOM 704 N N . THR A 1 86 ? 2.177 -9.496 8.806 1.00 88.62 86 THR A N 1
ATOM 705 C CA . THR A 1 86 ? 1.469 -10.759 8.537 1.00 88.62 86 THR A CA 1
ATOM 706 C C . THR A 1 86 ? 0.054 -10.518 8.017 1.00 88.62 86 THR A C 1
ATOM 708 O O . THR A 1 86 ? -0.329 -11.102 7.005 1.00 88.62 86 THR A O 1
ATOM 711 N N . SER A 1 87 ? -0.710 -9.623 8.656 1.00 88.94 87 SER A N 1
ATOM 712 C CA . SER A 1 87 ? -2.071 -9.293 8.209 1.00 88.94 87 SER A CA 1
ATOM 713 C C . SER A 1 87 ? -2.080 -8.652 6.818 1.00 88.94 87 SER A C 1
ATOM 715 O O . SER A 1 87 ? -2.925 -8.993 5.995 1.00 88.94 87 SER A O 1
ATOM 717 N N . LEU A 1 88 ? -1.090 -7.805 6.508 1.00 89.25 88 LEU A N 1
ATOM 718 C CA . LEU A 1 88 ? -0.928 -7.217 5.178 1.00 89.25 88 LEU A CA 1
ATOM 719 C C . LEU A 1 88 ? -0.777 -8.303 4.106 1.00 89.25 88 LEU A C 1
ATOM 721 O O . LEU A 1 88 ? -1.486 -8.278 3.100 1.00 89.25 88 LEU A O 1
ATOM 725 N N . PHE A 1 89 ? 0.113 -9.271 4.333 1.00 89.81 89 PHE A N 1
ATOM 726 C CA . PHE A 1 89 ? 0.333 -10.370 3.394 1.00 89.81 89 PHE A CA 1
ATOM 727 C C . PHE A 1 89 ? -0.913 -11.245 3.234 1.00 89.81 89 PHE A C 1
ATOM 729 O O . PHE A 1 89 ? -1.358 -11.468 2.112 1.00 89.81 89 PHE A O 1
ATOM 736 N N . GLN A 1 90 ? -1.516 -11.682 4.342 1.00 89.00 90 GLN A N 1
ATOM 737 C CA . GLN A 1 90 ? -2.692 -12.557 4.316 1.00 89.00 90 GLN A CA 1
ATOM 738 C C . GLN A 1 90 ? -3.885 -11.925 3.589 1.00 89.00 90 GLN A C 1
ATOM 740 O O . GLN A 1 90 ? -4.616 -12.623 2.895 1.00 89.00 90 GLN A O 1
ATOM 745 N N . GLN A 1 91 ? -4.089 -10.615 3.743 1.00 89.56 91 GLN A N 1
ATOM 746 C CA . GLN A 1 91 ? -5.248 -9.932 3.167 1.00 89.56 91 GLN A CA 1
ATOM 747 C C . GLN A 1 91 ? -5.045 -9.520 1.704 1.00 89.56 91 GLN A C 1
ATOM 749 O O . GLN A 1 91 ? -6.008 -9.469 0.946 1.00 89.56 91 GLN A O 1
ATOM 754 N N . THR A 1 92 ? -3.810 -9.217 1.296 1.00 89.81 92 THR A N 1
ATOM 755 C CA . THR A 1 92 ? -3.533 -8.704 -0.059 1.00 89.81 92 THR A CA 1
ATOM 756 C C . THR A 1 92 ? -2.967 -9.757 -1.004 1.00 89.81 92 THR A C 1
ATOM 758 O O . THR A 1 92 ? -3.066 -9.588 -2.217 1.00 89.81 92 THR A O 1
ATOM 761 N N . SER A 1 93 ? -2.364 -10.828 -0.472 1.00 87.44 93 SER A N 1
ATOM 762 C CA . SER A 1 93 ? -1.587 -11.815 -1.240 1.00 87.44 93 SER A CA 1
ATOM 763 C C . SER A 1 93 ? -0.565 -11.167 -2.189 1.00 87.44 93 SER A C 1
ATOM 765 O O . SER A 1 93 ? -0.266 -11.689 -3.261 1.00 87.44 93 SER A O 1
ATOM 767 N N . TRP A 1 94 ? -0.048 -9.991 -1.821 1.00 92.06 94 TRP A N 1
ATOM 768 C CA . TRP A 1 94 ? 0.893 -9.242 -2.645 1.00 92.06 94 TRP A CA 1
ATOM 769 C C . TRP A 1 94 ? 2.267 -9.918 -2.634 1.00 92.06 94 TRP A C 1
ATOM 771 O O . TRP A 1 94 ? 2.894 -10.046 -1.585 1.00 92.06 94 TRP A O 1
ATOM 781 N N . CYS A 1 95 ? 2.756 -10.327 -3.807 1.00 87.44 95 CYS A N 1
ATOM 782 C CA . CYS A 1 95 ? 4.000 -11.090 -3.961 1.00 87.44 95 CYS A CA 1
ATOM 783 C C . CYS A 1 95 ? 5.242 -10.379 -3.395 1.00 87.44 95 CYS A C 1
AT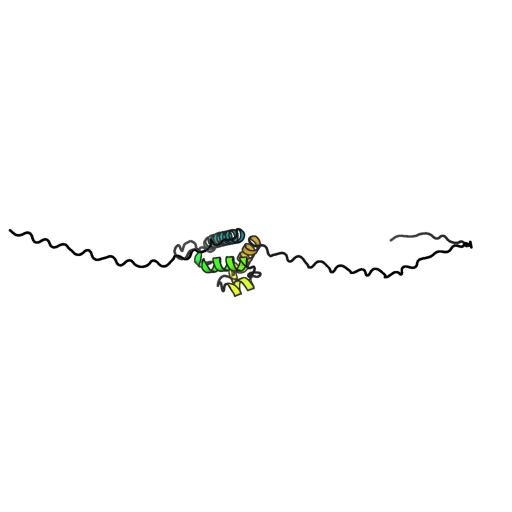OM 785 O O . CYS A 1 95 ? 6.111 -11.030 -2.818 1.00 87.44 95 CYS A O 1
ATOM 787 N N . TYR A 1 96 ? 5.304 -9.047 -3.479 1.00 87.06 96 TYR A N 1
ATOM 788 C CA . TYR A 1 96 ? 6.419 -8.268 -2.935 1.00 87.06 96 TYR A CA 1
ATOM 789 C C . TYR A 1 96 ? 6.243 -7.880 -1.466 1.00 87.06 96 TYR A C 1
ATOM 791 O O . TYR A 1 96 ? 7.093 -7.179 -0.909 1.00 87.06 96 TYR A O 1
ATOM 799 N N . SER A 1 97 ? 5.192 -8.363 -0.789 1.00 86.50 97 SER A N 1
ATOM 800 C CA . SER A 1 97 ? 5.010 -8.065 0.629 1.00 86.50 97 SER A CA 1
ATOM 801 C C . SER A 1 97 ? 6.219 -8.515 1.439 1.00 86.50 97 SER A C 1
ATOM 803 O O . SER A 1 97 ? 6.627 -7.813 2.346 1.00 86.50 97 SER A O 1
ATOM 805 N N . SER A 1 98 ? 6.854 -9.643 1.111 1.00 86.88 98 SER A N 1
ATOM 806 C CA . SER A 1 98 ? 8.023 -10.119 1.864 1.00 86.88 98 SER A CA 1
ATOM 807 C C . SER A 1 98 ? 9.167 -9.100 1.888 1.00 86.88 98 SER A C 1
ATOM 809 O O . SER A 1 98 ? 9.835 -8.978 2.912 1.00 86.88 98 SER A O 1
ATOM 811 N N . LYS A 1 99 ? 9.334 -8.334 0.801 1.00 90.19 99 LYS A N 1
ATOM 812 C CA . LYS A 1 99 ? 10.375 -7.312 0.645 1.00 90.19 99 LYS A CA 1
ATOM 813 C C . LYS A 1 99 ? 9.956 -5.961 1.231 1.00 90.19 99 LYS A C 1
ATOM 815 O O . LYS A 1 99 ? 10.751 -5.319 1.905 1.00 90.19 99 LYS A O 1
ATOM 820 N N . TYR A 1 100 ? 8.704 -5.547 1.026 1.00 92.38 100 TYR A N 1
ATOM 821 C CA . TYR A 1 100 ? 8.276 -4.168 1.304 1.00 92.38 100 TYR A CA 1
ATOM 822 C C . TYR A 1 100 ? 7.239 -4.010 2.427 1.00 92.38 100 TYR A C 1
ATOM 824 O O . TYR A 1 100 ? 6.889 -2.886 2.782 1.00 92.38 100 TYR A O 1
ATOM 832 N N . ARG A 1 101 ? 6.742 -5.103 3.025 1.00 90.19 101 ARG A N 1
ATOM 833 C CA . ARG A 1 101 ? 5.667 -5.072 4.042 1.00 90.19 101 ARG A CA 1
ATOM 834 C C . ARG A 1 101 ? 5.935 -4.133 5.209 1.00 90.19 101 ARG A C 1
ATOM 836 O O . ARG A 1 101 ? 4.980 -3.550 5.704 1.00 90.19 101 ARG A O 1
ATOM 843 N N . GLN A 1 102 ? 7.188 -4.006 5.652 1.00 93.31 102 GLN A N 1
ATOM 844 C CA . GLN A 1 102 ? 7.519 -3.141 6.782 1.00 93.31 102 GLN A CA 1
ATOM 845 C C . GLN A 1 102 ? 7.373 -1.667 6.400 1.00 93.31 102 GLN A C 1
ATOM 847 O O . GLN A 1 102 ? 6.616 -0.955 7.045 1.00 93.31 102 GLN A O 1
ATOM 852 N N . SER A 1 103 ? 7.981 -1.245 5.287 1.00 93.75 103 SER A N 1
ATOM 853 C CA . SER A 1 103 ? 7.861 0.131 4.791 1.00 93.75 103 SER A CA 1
ATOM 854 C C . SER A 1 103 ? 6.406 0.530 4.544 1.00 93.75 103 SER A C 1
ATOM 856 O O . SER A 1 103 ? 5.995 1.632 4.892 1.00 93.75 103 SER A O 1
ATOM 858 N N . ILE A 1 104 ? 5.599 -0.380 3.988 1.00 93.69 104 ILE A N 1
ATOM 859 C CA . ILE A 1 104 ? 4.167 -0.135 3.785 1.00 93.69 104 ILE A CA 1
ATOM 860 C C . ILE A 1 104 ? 3.418 -0.024 5.114 1.00 93.69 104 ILE A C 1
ATOM 862 O O . ILE A 1 104 ? 2.567 0.852 5.255 1.00 93.69 104 ILE A O 1
ATOM 866 N N . LEU A 1 105 ? 3.724 -0.882 6.089 1.00 93.25 105 LEU A N 1
ATOM 867 C CA . LEU A 1 105 ? 3.105 -0.814 7.410 1.00 93.25 105 LEU A CA 1
ATOM 868 C C . LEU A 1 105 ? 3.415 0.522 8.101 1.00 93.25 105 LEU A C 1
ATOM 870 O O . LEU A 1 105 ? 2.509 1.134 8.660 1.00 93.25 105 LEU A O 1
ATOM 874 N N . ASP A 1 106 ? 4.648 1.010 7.996 1.00 93.50 106 ASP A N 1
ATOM 875 C CA . ASP A 1 106 ? 5.058 2.287 8.584 1.00 93.50 106 ASP A CA 1
ATOM 876 C C . ASP A 1 106 ? 4.309 3.473 7.944 1.00 93.50 106 ASP A C 1
ATOM 878 O O . ASP A 1 106 ? 3.812 4.358 8.649 1.00 93.50 106 ASP A O 1
ATOM 882 N N . ILE A 1 107 ? 4.132 3.461 6.615 1.00 94.50 107 ILE A N 1
ATOM 883 C CA . ILE A 1 107 ? 3.319 4.462 5.897 1.00 94.50 107 ILE A CA 1
ATOM 884 C C . ILE A 1 107 ? 1.857 4.415 6.363 1.00 94.50 107 ILE A C 1
ATOM 886 O O . ILE A 1 107 ? 1.251 5.463 6.611 1.00 94.50 107 ILE A O 1
ATOM 890 N N . ILE A 1 108 ? 1.290 3.211 6.517 1.00 92.44 108 ILE A N 1
ATOM 891 C CA . ILE A 1 108 ? -0.083 3.018 7.005 1.00 92.44 108 ILE A CA 1
ATOM 892 C C . ILE A 1 108 ? -0.244 3.624 8.398 1.00 92.44 108 ILE A C 1
ATOM 894 O O . ILE A 1 108 ? -1.141 4.442 8.593 1.00 92.44 108 ILE A O 1
ATOM 898 N N . LEU A 1 109 ? 0.634 3.274 9.341 1.00 90.81 109 LEU A N 1
ATOM 899 C CA . LEU A 1 109 ? 0.568 3.751 10.726 1.00 90.81 109 LEU A CA 1
ATOM 900 C C . LEU A 1 109 ? 0.777 5.270 10.838 1.00 90.81 109 LEU A C 1
ATOM 902 O O . LEU A 1 109 ? 0.196 5.907 11.715 1.00 90.81 109 LEU A O 1
ATOM 906 N N . THR A 1 110 ? 1.549 5.861 9.922 1.00 90.69 110 THR A N 1
ATOM 907 C CA . THR A 1 110 ? 1.764 7.317 9.843 1.00 90.69 110 THR A CA 1
ATOM 908 C C . THR A 1 110 ? 0.525 8.066 9.336 1.00 90.69 110 THR A C 1
ATOM 910 O O . THR A 1 110 ? 0.255 9.199 9.744 1.00 90.69 110 THR A O 1
ATOM 913 N N . CYS A 1 111 ? -0.244 7.462 8.427 1.00 89.38 111 CYS A N 1
ATOM 914 C CA . CYS A 1 111 ? -1.428 8.094 7.838 1.00 89.38 111 CYS A CA 1
ATOM 915 C C . CYS A 1 111 ? -2.714 7.807 8.619 1.00 89.38 111 CYS A C 1
ATOM 917 O O . CYS A 1 111 ? -3.601 8.660 8.673 1.00 89.38 111 CYS A O 1
ATOM 919 N N . ILE A 1 112 ? -2.820 6.613 9.201 1.00 87.38 112 ILE A N 1
ATOM 920 C CA . ILE A 1 112 ? -3.980 6.124 9.944 1.00 87.38 112 ILE A CA 1
ATOM 921 C C . ILE A 1 112 ? -3.477 5.591 11.290 1.00 87.38 112 ILE A C 1
ATOM 923 O O . ILE A 1 112 ? -3.169 4.402 11.414 1.00 87.38 112 ILE A O 1
ATOM 927 N N . PRO A 1 113 ? -3.377 6.462 12.310 1.00 81.44 113 PRO A N 1
ATOM 928 C CA . PRO A 1 113 ? -3.021 6.035 13.651 1.00 81.44 113 PRO A CA 1
ATOM 929 C C . PRO A 1 113 ? -4.033 5.016 14.175 1.00 81.44 113 PRO A C 1
ATOM 931 O O . PRO A 1 113 ? -5.244 5.147 13.972 1.00 81.44 113 PRO A O 1
ATOM 934 N N . LEU A 1 114 ? -3.536 4.000 14.876 1.00 79.88 114 LEU A N 1
ATOM 935 C CA . LEU A 1 114 ? -4.396 3.023 15.529 1.00 79.88 114 LEU A CA 1
ATOM 936 C C . LEU A 1 114 ? -5.278 3.716 16.580 1.00 79.88 114 LEU A C 1
ATOM 938 O O . LEU A 1 114 ? -4.819 4.649 17.246 1.00 79.88 114 LEU A O 1
ATOM 942 N N . PRO A 1 115 ? -6.533 3.274 16.768 1.00 69.31 115 PRO A N 1
ATOM 943 C CA . PRO A 1 115 ? -7.395 3.834 17.785 1.00 69.31 115 PRO A CA 1
ATOM 944 C C . PRO A 1 115 ? -6.793 3.407 19.119 1.00 69.31 115 PRO A C 1
ATOM 946 O O . PRO A 1 115 ? -6.709 2.214 19.416 1.00 69.31 115 PRO A O 1
ATOM 949 N N . ILE A 1 116 ? -6.336 4.371 19.913 1.00 69.31 116 ILE A N 1
ATOM 950 C CA . ILE A 1 116 ? -5.873 4.092 21.267 1.00 69.31 116 ILE A CA 1
ATOM 951 C C . ILE A 1 116 ? -7.094 3.585 22.034 1.00 69.31 116 ILE A C 1
ATOM 953 O O . ILE A 1 116 ? -8.012 4.348 22.337 1.00 69.31 116 ILE A O 1
ATOM 957 N N . VAL A 1 117 ? -7.126 2.284 22.321 1.00 63.94 117 VAL A N 1
ATOM 958 C CA . VAL A 1 117 ? -8.105 1.722 23.248 1.00 63.94 117 VAL A CA 1
ATOM 959 C C . VAL A 1 117 ? -7.761 2.312 24.607 1.00 63.94 117 VAL A C 1
ATOM 961 O O . VAL A 1 117 ? -6.756 1.949 25.215 1.00 63.94 117 VAL A O 1
ATOM 964 N N . LYS A 1 118 ? -8.553 3.289 25.056 1.00 62.59 118 LYS A N 1
ATOM 965 C CA . LYS A 1 118 ? -8.413 3.838 26.403 1.00 62.59 118 LYS A CA 1
ATOM 966 C C . LYS A 1 118 ? -8.569 2.661 27.376 1.00 62.59 118 LYS A C 1
ATOM 968 O O . LYS A 1 118 ? -9.571 1.949 27.258 1.00 62.59 118 LYS A O 1
ATOM 973 N N . PRO A 1 119 ? -7.609 2.416 28.287 1.00 72.56 119 PRO A N 1
ATOM 974 C CA . PRO A 1 119 ? -7.746 1.350 29.266 1.00 72.56 119 PRO A CA 1
ATOM 975 C C . PRO A 1 119 ? -9.086 1.501 29.993 1.00 72.56 119 PRO A C 1
ATOM 977 O O . PRO A 1 119 ? -9.470 2.642 30.289 1.00 72.56 119 PRO A O 1
ATOM 980 N N . PRO A 1 120 ? -9.816 0.401 30.259 1.00 72.25 120 PRO A N 1
ATOM 981 C CA . PRO A 1 120 ? -11.006 0.475 31.090 1.00 72.25 120 PRO A CA 1
ATOM 982 C C . PRO A 1 120 ? -10.618 1.159 32.401 1.00 72.25 120 PRO A C 1
ATOM 984 O O . PRO A 1 120 ? -9.604 0.810 33.010 1.00 72.25 120 PRO A O 1
ATOM 987 N N . ALA A 1 121 ? -11.382 2.186 32.784 1.00 73.81 121 ALA A N 1
ATOM 988 C CA . ALA A 1 121 ? -11.176 2.865 34.053 1.00 73.81 121 ALA A CA 1
ATOM 989 C C . ALA A 1 121 ? -11.123 1.800 35.163 1.00 73.81 121 ALA A C 1
ATOM 991 O O . ALA A 1 121 ? -11.943 0.874 35.128 1.00 73.81 121 ALA A O 1
ATOM 992 N N . PRO A 1 122 ? -10.162 1.879 36.103 1.00 74.44 122 PRO A N 1
ATOM 993 C CA . PRO A 1 122 ? -10.106 0.924 37.196 1.00 74.44 122 PRO A CA 1
ATOM 994 C C . PRO A 1 122 ? -11.472 0.901 37.896 1.00 74.44 122 PRO A C 1
ATOM 996 O O . PRO A 1 122 ? -12.091 1.963 38.037 1.00 74.44 122 PRO A O 1
ATOM 999 N N . PRO A 1 123 ? -11.978 -0.283 38.287 1.00 69.19 123 PRO A N 1
ATOM 1000 C CA . PRO A 1 123 ? -13.250 -0.378 38.983 1.00 69.19 123 PRO A CA 1
ATOM 1001 C C . PRO A 1 123 ? -13.197 0.542 40.200 1.00 69.19 123 PRO A C 1
ATOM 1003 O O . PRO A 1 123 ? -12.273 0.456 41.009 1.00 69.19 123 PRO A O 1
ATOM 1006 N N . ALA A 1 124 ? -14.164 1.456 40.296 1.00 65.56 124 ALA A N 1
ATOM 1007 C CA . ALA A 1 124 ? -14.327 2.279 41.479 1.00 65.56 124 ALA A CA 1
ATOM 1008 C C . ALA A 1 124 ? -14.434 1.334 42.680 1.00 65.56 124 ALA A C 1
ATOM 1010 O O . ALA A 1 124 ? -15.350 0.513 42.741 1.00 65.56 124 ALA A O 1
ATOM 1011 N N . THR A 1 125 ? -13.475 1.413 43.603 1.00 62.81 125 THR A N 1
ATOM 1012 C CA . THR A 1 125 ? -13.557 0.722 44.886 1.00 62.81 125 THR A CA 1
ATOM 1013 C C . THR A 1 125 ? -14.843 1.187 45.549 1.00 62.81 125 THR A C 1
ATOM 1015 O O . THR A 1 125 ? -14.942 2.332 45.990 1.00 62.81 125 THR A O 1
ATOM 1018 N N . ILE A 1 126 ? -15.846 0.311 45.579 1.00 63.38 126 ILE A N 1
ATOM 1019 C CA . ILE A 1 126 ? -17.036 0.496 46.398 1.00 63.38 126 ILE A CA 1
ATOM 1020 C C . ILE A 1 126 ? -16.533 0.407 47.837 1.00 63.38 126 ILE A C 1
ATOM 1022 O O . ILE A 1 126 ? -16.407 -0.673 48.407 1.00 63.38 126 ILE A O 1
ATOM 1026 N N . VAL A 1 127 ? -16.158 1.551 48.404 1.00 58.28 127 VAL A N 1
ATOM 1027 C CA . VAL A 1 127 ? -16.022 1.688 49.847 1.00 58.28 127 VAL A CA 1
ATOM 1028 C C . VAL A 1 127 ? -17.443 1.593 50.372 1.00 58.28 127 VAL A C 1
ATOM 1030 O O . VAL A 1 127 ? -18.215 2.546 50.277 1.00 58.28 127 VAL A O 1
ATOM 1033 N N . SER A 1 128 ? -17.814 0.406 50.845 1.00 59.16 128 SER A N 1
ATOM 1034 C CA . SER A 1 128 ? -19.040 0.207 51.605 1.00 59.16 128 SER A CA 1
ATOM 1035 C C . SER A 1 128 ? -19.065 1.241 52.733 1.00 59.16 128 SER A C 1
ATOM 1037 O O . SER A 1 128 ? -18.152 1.231 53.564 1.00 59.16 128 SER A O 1
ATOM 1039 N N . PRO A 1 129 ? -20.058 2.144 52.795 1.00 63.19 129 PRO A N 1
ATOM 1040 C CA . PRO A 1 129 ? -20.249 2.924 54.002 1.00 63.19 129 PRO A CA 1
ATOM 1041 C C . PRO A 1 129 ? -20.575 1.936 55.132 1.00 63.19 129 PRO A C 1
ATOM 1043 O O . PRO A 1 129 ? -21.423 1.058 54.937 1.00 63.19 129 PRO A O 1
ATOM 1046 N N . PRO A 1 130 ? -19.920 2.019 56.303 1.00 53.59 130 PRO A N 1
ATOM 1047 C CA . PRO A 1 130 ? -20.396 1.279 57.453 1.00 53.59 130 PRO A CA 1
ATOM 1048 C C . PRO A 1 130 ? -21.817 1.760 57.751 1.00 53.59 130 PRO A C 1
ATOM 1050 O O . PRO A 1 130 ? -22.060 2.950 57.960 1.00 53.59 130 PRO A O 1
ATOM 1053 N N . LEU A 1 131 ? -22.758 0.818 57.735 1.00 56.22 131 LEU A N 1
ATOM 1054 C CA . LEU A 1 131 ? -24.131 0.996 58.185 1.00 56.22 131 LEU A CA 1
ATOM 1055 C C . LEU A 1 131 ? -24.102 1.199 59.710 1.00 56.22 131 LEU A C 1
ATOM 1057 O O . LEU A 1 131 ? -24.301 0.272 60.489 1.00 56.22 131 LEU A O 1
ATOM 1061 N N . GLY A 1 132 ? -23.739 2.411 60.126 1.00 51.47 132 GLY A N 1
ATOM 1062 C CA . GLY A 1 132 ? -23.708 2.856 61.511 1.00 51.47 132 GLY A CA 1
ATOM 1063 C C . GLY A 1 132 ? -25.080 3.373 61.915 1.00 51.47 132 GLY A C 1
ATOM 1064 O O . GLY A 1 132 ? -25.523 4.416 61.446 1.00 51.47 132 GLY A O 1
ATOM 1065 N N . SER A 1 133 ? -25.741 2.589 62.759 1.00 49.25 133 SER A N 1
ATOM 1066 C CA . SER A 1 133 ? -27.049 2.805 63.371 1.00 49.25 133 SER A CA 1
ATOM 1067 C C . SER A 1 133 ? -27.342 4.261 63.759 1.00 49.25 133 SER A C 1
ATOM 1069 O O . SER A 1 133 ? -26.577 4.891 64.489 1.00 49.25 133 SER A O 1
ATOM 1071 N N . LEU A 1 134 ? -28.517 4.756 63.362 1.00 52.31 134 LEU A N 1
ATOM 1072 C CA . LEU A 1 134 ? -29.168 5.882 64.028 1.00 52.31 134 LEU A CA 1
ATOM 1073 C C . LEU A 1 134 ? -29.459 5.455 65.473 1.00 52.31 134 LEU A C 1
ATOM 1075 O O . LEU A 1 134 ? -30.349 4.643 65.708 1.00 52.31 134 LEU A O 1
ATOM 1079 N N . SER A 1 135 ? -28.702 5.977 66.436 1.00 46.16 135 SER A N 1
ATOM 1080 C CA . SER A 1 135 ? -29.077 5.925 67.848 1.00 46.16 135 SER A CA 1
ATOM 1081 C C . SER A 1 135 ? -29.230 7.349 68.350 1.00 46.16 135 SER A C 1
ATOM 1083 O O . SER A 1 135 ? -28.263 8.088 68.514 1.00 46.16 135 SER A O 1
ATOM 1085 N N . SER A 1 136 ? -30.490 7.726 68.523 1.00 46.25 136 SER A N 1
ATOM 1086 C CA . SER A 1 136 ? -30.923 8.975 69.129 1.00 46.25 136 SER A CA 1
ATOM 1087 C C . SER A 1 136 ? -31.009 8.816 70.651 1.00 46.25 136 SER A C 1
ATOM 1089 O O . SER A 1 136 ? -31.274 7.719 71.137 1.00 46.25 136 SER A O 1
ATOM 1091 N N . ALA A 1 137 ? -30.881 9.950 71.345 1.00 41.84 137 ALA A N 1
ATOM 1092 C CA . ALA A 1 137 ? -31.174 10.218 72.759 1.00 41.84 137 ALA A CA 1
ATOM 1093 C C . ALA A 1 137 ? -30.041 10.030 73.798 1.00 41.84 137 ALA A C 1
ATOM 1095 O O . ALA A 1 137 ? -29.785 8.950 74.316 1.00 41.84 137 ALA A O 1
ATOM 1096 N N . ASN A 1 138 ? -29.419 11.173 74.120 1.00 51.78 138 ASN A N 1
ATOM 1097 C CA . ASN A 1 138 ? -29.284 11.786 75.454 1.00 51.78 138 ASN A CA 1
ATOM 1098 C C . ASN A 1 138 ? -29.260 10.869 76.694 1.00 51.78 138 ASN A C 1
ATOM 1100 O O . ASN A 1 138 ? -30.272 10.264 77.022 1.00 51.78 138 ASN A O 1
ATOM 1104 N N . HIS A 1 139 ? -28.206 10.970 77.514 1.00 47.69 139 HIS A N 1
ATOM 1105 C CA . HIS A 1 139 ? -28.239 11.736 78.774 1.00 47.69 139 HIS A CA 1
ATOM 1106 C C . HIS A 1 139 ? -26.865 11.739 79.484 1.00 47.69 139 HIS A C 1
ATOM 1108 O O . HIS A 1 13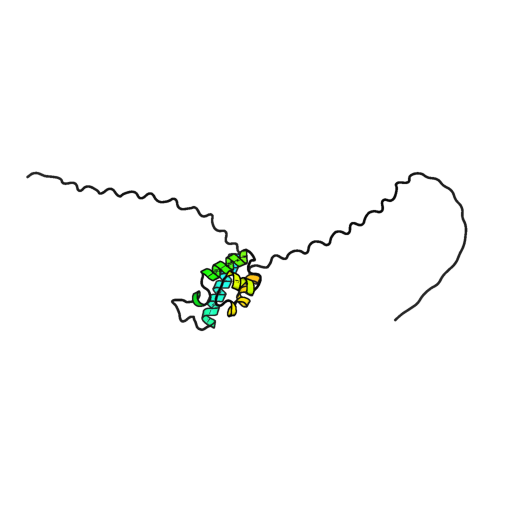9 ? -26.234 10.712 79.692 1.00 47.69 139 HIS A O 1
ATOM 1114 N N . GLN A 1 140 ? -26.438 12.958 79.817 1.00 44.31 140 GLN A N 1
ATOM 1115 C CA . GLN A 1 140 ? -25.624 13.423 80.949 1.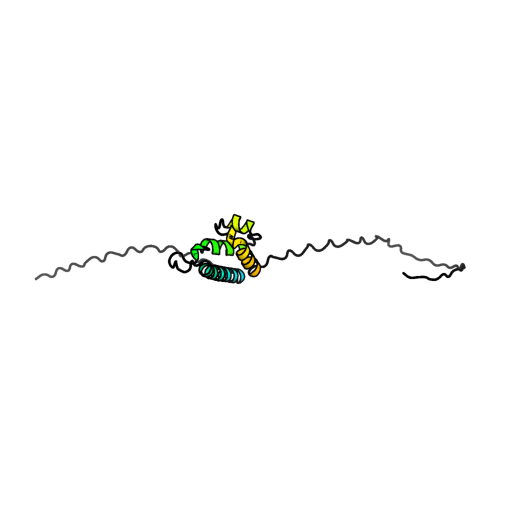00 44.31 140 GLN A CA 1
ATOM 1116 C C . GLN A 1 140 ? -25.189 12.396 82.028 1.00 44.31 140 GLN A C 1
ATOM 1118 O O . GLN A 1 140 ? -26.046 11.745 82.612 1.00 44.31 140 GLN A O 1
ATOM 1123 N N . LEU A 1 141 ? -23.900 12.392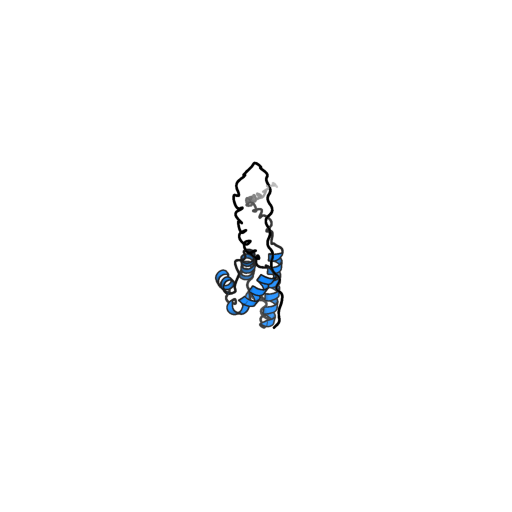 82.412 1.00 39.69 141 LEU A N 1
ATOM 1124 C CA . LEU A 1 141 ? -23.390 12.837 83.732 1.00 39.69 141 LEU A CA 1
ATOM 1125 C C . LEU A 1 141 ? -21.915 12.432 83.963 1.00 39.69 141 LEU A C 1
ATOM 1127 O O . LEU A 1 141 ? -21.488 11.314 83.711 1.00 39.69 141 LEU A O 1
ATOM 1131 N N . ASN A 1 142 ? -21.166 13.441 84.409 1.00 51.47 142 ASN A N 1
ATOM 1132 C CA . ASN A 1 142 ? -19.868 13.475 85.090 1.00 51.47 142 ASN A CA 1
ATOM 1133 C C . ASN A 1 142 ? -19.274 12.180 85.708 1.00 51.47 142 ASN A C 1
ATOM 1135 O O . ASN A 1 142 ? -19.945 11.390 86.355 1.00 51.47 142 ASN A O 1
ATOM 1139 N N . THR A 1 143 ? -17.941 12.058 85.672 1.00 47.41 143 THR A N 1
ATOM 1140 C CA . THR A 1 143 ? -17.054 12.156 86.857 1.00 47.41 143 THR A CA 1
ATOM 1141 C C . THR A 1 143 ? -15.582 11.994 86.458 1.00 47.41 143 THR A C 1
ATOM 1143 O O . THR A 1 143 ? -15.221 11.237 85.566 1.00 47.41 143 THR A O 1
ATOM 1146 N N . SER A 1 144 ? -14.745 12.799 87.110 1.00 43.62 144 SER A N 1
ATOM 1147 C CA . SER A 1 144 ? -13.288 12.876 86.986 1.00 43.62 144 SER A CA 1
ATOM 1148 C C . SER A 1 144 ? -12.606 11.636 87.562 1.00 43.62 144 SER A C 1
ATOM 1150 O O . SER A 1 144 ? -12.961 11.223 88.666 1.00 43.62 144 SER A O 1
ATOM 1152 N N . THR A 1 145 ? -11.576 11.096 86.903 1.00 46.78 145 THR A N 1
ATOM 1153 C CA . THR A 1 145 ? -10.510 10.352 87.595 1.00 46.78 145 THR A CA 1
ATOM 1154 C C . THR A 1 145 ? -9.186 10.437 86.820 1.00 46.78 145 THR A C 1
ATOM 1156 O O . THR A 1 145 ? -9.142 10.430 85.596 1.00 46.78 145 THR A O 1
ATOM 1159 N N . PHE A 1 146 ? -8.133 10.611 87.603 1.00 46.06 146 PHE A N 1
ATOM 1160 C CA . PHE A 1 146 ? -6.741 10.981 87.356 1.00 46.06 146 PHE A CA 1
ATOM 1161 C C . PHE A 1 146 ? -5.844 9.840 86.827 1.00 46.06 146 PHE A C 1
ATOM 1163 O O . PHE A 1 146 ? -6.210 8.674 86.923 1.00 46.06 146 PHE A O 1
ATOM 1170 N N . ALA A 1 147 ? -4.620 10.230 86.428 1.00 45.09 147 ALA A N 1
ATOM 1171 C CA . ALA A 1 147 ? -3.364 9.476 86.214 1.00 45.09 147 ALA A CA 1
ATOM 1172 C C . ALA A 1 147 ? -2.883 9.543 84.746 1.00 45.09 147 ALA A C 1
ATOM 1174 O O . ALA A 1 147 ? -3.525 8.992 83.865 1.00 45.09 147 ALA A O 1
ATOM 1175 N N . THR A 1 148 ? -1.880 10.341 84.357 1.00 46.41 148 THR A N 1
ATOM 1176 C CA . THR A 1 148 ? -0.468 10.462 84.799 1.00 46.41 148 THR A CA 1
ATOM 1177 C C . THR A 1 148 ? 0.444 9.430 84.120 1.00 46.41 148 THR A C 1
ATOM 1179 O O . THR A 1 148 ? 0.298 8.232 84.336 1.00 46.41 148 THR A O 1
ATOM 1182 N N . ASN A 1 149 ? 1.444 9.966 83.399 1.00 48.38 149 ASN A N 1
ATOM 1183 C CA . ASN A 1 149 ? 2.652 9.346 82.820 1.00 48.38 149 ASN A CA 1
ATOM 1184 C C . ASN A 1 149 ? 2.493 8.705 81.423 1.00 48.38 149 ASN A C 1
ATOM 1186 O O . ASN A 1 149 ? 1.541 7.992 81.165 1.00 48.38 149 ASN A O 1
ATOM 1190 N N . GLY A 1 150 ? 3.402 8.890 80.466 1.00 45.94 150 GLY A N 1
ATOM 1191 C CA . GLY A 1 150 ? 4.736 9.467 80.545 1.00 45.94 150 GLY A CA 1
ATOM 1192 C C . GLY A 1 150 ? 5.368 9.648 79.161 1.00 45.94 150 GLY A C 1
ATOM 1193 O O . GLY A 1 150 ? 4.967 9.057 78.163 1.00 45.94 150 GLY A O 1
ATOM 1194 N N . ILE A 1 151 ? 6.352 10.536 79.171 1.00 45.75 151 ILE A N 1
ATOM 1195 C CA . ILE A 1 151 ? 7.291 10.940 78.127 1.00 45.75 151 ILE A CA 1
ATOM 1196 C C . ILE A 1 151 ? 8.165 9.756 77.681 1.00 45.75 151 ILE A C 1
ATOM 1198 O O . ILE A 1 151 ? 8.661 9.044 78.546 1.00 45.75 151 ILE A O 1
ATOM 1202 N N . ALA A 1 152 ? 8.446 9.624 76.376 1.00 50.56 152 ALA A N 1
ATOM 1203 C CA . ALA A 1 152 ? 9.794 9.361 75.828 1.00 50.56 152 ALA A CA 1
ATOM 1204 C C . ALA A 1 152 ? 9.752 9.312 74.285 1.00 50.56 152 ALA A C 1
ATOM 1206 O O . ALA A 1 152 ? 9.054 8.488 73.711 1.00 50.56 152 ALA A O 1
ATOM 1207 N N . VAL A 1 153 ? 10.232 10.326 73.559 1.00 47.53 153 VAL A N 1
ATOM 1208 C CA . VAL A 1 153 ? 11.615 10.603 73.103 1.00 47.53 153 VAL A CA 1
ATOM 1209 C C . VAL A 1 153 ? 12.261 9.568 72.157 1.00 47.53 153 VAL A C 1
ATOM 1211 O O . VAL A 1 153 ? 12.707 8.514 72.575 1.00 47.53 153 VAL A O 1
ATOM 1214 N N . SER A 1 154 ? 12.465 10.037 70.917 1.00 46.12 154 SER A N 1
ATOM 1215 C CA . SER A 1 154 ? 13.760 10.133 70.212 1.00 46.12 154 SER A CA 1
ATOM 1216 C C . SER A 1 154 ? 14.393 8.919 69.511 1.00 46.12 154 SER A C 1
ATOM 1218 O O . SER A 1 154 ? 14.477 7.819 70.040 1.00 46.12 154 SER A O 1
ATOM 1220 N N . SER A 1 155 ? 15.043 9.290 68.394 1.00 47.91 155 SER A N 1
ATOM 1221 C CA . SER A 1 155 ? 16.235 8.704 67.755 1.00 47.91 155 SER A CA 1
ATOM 1222 C C . SER A 1 155 ? 16.029 7.571 66.754 1.00 47.91 155 SER A C 1
ATOM 1224 O O . SER A 1 155 ? 15.174 6.724 66.936 1.00 47.91 155 SER A O 1
ATOM 1226 N N . LYS A 1 156 ? 16.826 7.434 65.690 1.00 51.41 156 LYS A N 1
ATOM 1227 C CA . LYS A 1 156 ? 17.834 8.262 64.994 1.00 51.41 156 LYS A CA 1
ATOM 1228 C C . LYS A 1 156 ? 18.229 7.442 63.748 1.00 51.41 156 LYS A C 1
ATOM 1230 O O . LYS A 1 156 ? 18.210 6.222 63.802 1.00 51.41 156 LYS A O 1
ATOM 1235 N N . HIS A 1 157 ? 18.616 8.154 62.695 1.00 42.50 157 HIS A N 1
ATOM 1236 C CA . HIS A 1 157 ? 19.615 7.844 61.656 1.00 42.50 157 HIS A CA 1
ATOM 1237 C C . HIS A 1 157 ? 19.931 6.383 61.264 1.00 42.50 157 HIS A C 1
ATOM 1239 O O . HIS A 1 157 ? 20.483 5.612 62.048 1.00 42.50 157 HIS A O 1
ATOM 1245 N N . SER A 1 158 ? 19.840 6.112 59.963 1.00 54.06 158 SER A N 1
ATOM 1246 C CA . SER A 1 158 ? 21.013 5.835 59.113 1.00 54.06 158 SER A CA 1
ATOM 1247 C C . SER A 1 158 ? 20.714 6.254 57.681 1.00 54.06 158 SER A C 1
ATOM 1249 O O . SER A 1 158 ? 19.532 6.138 57.291 1.00 54.06 158 SER A O 1
#

Sequence (158 aa):
MELHSQLFPLQQLVSTRTKPKYKVKPYKMTDSKCKLQQELIKWRDSKIIEEDLDADDFFGPQMIMSNKILNSIVDLAHYHKILSTTSLFQQTSWCYSSKYRQSILDIILTCIPLPIVKPPAPPATIVSPPLGSLSSANHQLNTSTFATNGIAVSSKHS

pLDDT: mean 73.42, std 18.34, range [39.69, 95.62]

Organism: NCBI:txid1912936

Secondary structure (DSSP, 8-state):
------PPP--------PPPPP--------HHHHHHHHHHHHHHHHHHHHTT-TT-TTTGGGGTS-HHHHHHHHHHHHTT---SHHHHHHHH--TTHHHHHHHHHHHHHHHS-----PPPPPPP---PPP----------------------------

Foldseek 3Di:
DDDDDDDDDDDDDPDDDDDDDDPDDPDPQDPLLVQLLVVVVVVLLVVCVVVVVCVPPPCHSVVVPNPVLSVQLSVCLVVVQPPDLVSSCVRRVDPCSVPCSVVSNVSSCVSRPDDPPDPDDPPDPPPPDPPDDPDDDDDDDDDDDDDDDDDDDDDDDD